Protein AF-A0A2V5VDU6-F1 (afdb_monomer_lite)

Foldseek 3Di:
DPPVLVVLCVQLACEAEDLPLELVSLVSCVSSNHVAYEYEPPHDPNSVVSHPYYFYDDPPDDSVVRVVSRVVVVVDDDDPDDDDDDDDDDDDPPDDCPVPADDDDQDDPDPPSGDDPVRVVVVVVVCPPDPD

Secondary structure (DSSP, 8-state):
--HHHHHHHHH--SEEEESS--HHHHHHHHHTT-SEEEEETTS-TTTGGG-SEEE---TTS-HHHHHHHHHHHTT----S----PPPPPPPPTT----SPPPP-----SSTT-SPPHHHHHHHHHHHTT---

Radius of gyration: 21.79 Å; chains: 1; bounding box: 44×43×57 Å

pLDDT: mean 89.77, std 7.49, range [48.38, 97.56]

Sequence (132 aa):
MLPWLKRIRETRPDLALDFEGLLRSALIAKISGAKEIYGMSDAQRGSRLFYARVAKINRHGHAVNRYLKLAECAGATVGELLRCPLPTGDPLPRFDEYPPFILLNPIARVEGESLSNAVIAEFCYALAPTRL

Structure (mmCIF, N/CA/C/O backbone):
data_AF-A0A2V5VDU6-F1
#
_entry.id   AF-A0A2V5VDU6-F1
#
loop_
_atom_site.group_PDB
_atom_site.id
_atom_site.type_symbol
_atom_site.label_atom_id
_atom_site.label_alt_id
_atom_site.label_comp_id
_atom_site.label_asym_id
_atom_site.label_entity_id
_atom_site.label_seq_id
_atom_site.pdbx_PDB_ins_code
_atom_site.Cartn_x
_atom_site.Cartn_y
_atom_site.Cartn_z
_atom_site.occupancy
_atom_site.B_iso_or_equiv
_atom_site.auth_seq_id
_atom_site.auth_comp_id
_atom_site.auth_asym_id
_atom_site.auth_atom_id
_atom_site.pdbx_PDB_model_num
ATOM 1 N N . MET A 1 1 ? -9.748 25.543 12.505 1.00 61.66 1 MET A N 1
ATOM 2 C CA . MET A 1 1 ? -9.601 24.072 12.370 1.00 61.66 1 MET A CA 1
ATOM 3 C C . MET A 1 1 ? -9.366 23.744 10.908 1.00 61.66 1 MET A C 1
ATOM 5 O O . MET A 1 1 ? -10.077 24.304 10.083 1.00 61.66 1 MET A O 1
ATOM 9 N N . LEU A 1 2 ? -8.405 22.876 10.577 1.00 84.38 2 LEU A N 1
ATOM 10 C CA . LEU A 1 2 ? -8.208 22.468 9.183 1.00 84.38 2 LEU A CA 1
ATOM 11 C C . LEU A 1 2 ? -9.466 21.732 8.670 1.00 84.38 2 LEU A C 1
ATOM 13 O O . LEU A 1 2 ? -9.931 20.820 9.358 1.00 84.38 2 LEU A O 1
ATOM 17 N N . PRO A 1 3 ? -10.021 22.081 7.493 1.00 86.88 3 PRO A N 1
ATOM 18 C CA . PRO A 1 3 ? -11.261 21.488 6.977 1.00 86.88 3 PRO A CA 1
ATOM 19 C C . PRO A 1 3 ? -11.252 19.954 6.893 1.00 86.88 3 PRO A C 1
ATOM 21 O O . PRO A 1 3 ? -12.285 19.316 7.097 1.00 86.88 3 PRO A O 1
ATOM 24 N N . TRP A 1 4 ? -10.084 19.349 6.657 1.00 89.88 4 TRP A N 1
ATOM 25 C CA . TRP A 1 4 ? -9.930 17.894 6.582 1.00 89.88 4 TRP A CA 1
ATOM 26 C C . TRP A 1 4 ? -10.164 17.192 7.930 1.00 89.88 4 TRP A C 1
ATOM 28 O O . TRP A 1 4 ? -10.762 16.121 7.959 1.00 89.88 4 TRP A O 1
ATOM 38 N N . LEU A 1 5 ? -9.775 17.813 9.053 1.00 90.19 5 LEU A N 1
ATOM 39 C CA . LEU A 1 5 ? -9.993 17.250 10.393 1.00 90.19 5 LEU A CA 1
ATOM 40 C C . LEU A 1 5 ? -11.483 17.149 10.713 1.00 90.19 5 LEU A C 1
ATOM 42 O O . LEU A 1 5 ? -11.916 16.175 11.323 1.00 90.19 5 LEU A O 1
ATOM 46 N N . LYS A 1 6 ? -12.268 18.152 10.299 1.00 89.94 6 LYS A N 1
ATOM 47 C CA . LYS A 1 6 ? -13.722 18.140 10.483 1.00 89.94 6 LYS A CA 1
ATOM 48 C C . LYS A 1 6 ? -14.349 16.980 9.706 1.00 89.94 6 LYS A C 1
ATOM 50 O O . LYS A 1 6 ? -15.068 16.192 10.307 1.00 89.94 6 LYS A O 1
ATOM 55 N N . ARG A 1 7 ? -13.985 16.822 8.427 1.00 92.38 7 ARG A N 1
ATOM 56 C CA . ARG A 1 7 ? -14.479 15.722 7.581 1.00 92.38 7 ARG A CA 1
ATOM 57 C C . ARG A 1 7 ? -14.143 14.346 8.151 1.00 92.38 7 ARG A C 1
ATOM 59 O O . ARG A 1 7 ? -15.019 13.500 8.229 1.00 92.38 7 ARG A O 1
ATOM 66 N N . ILE A 1 8 ? -12.904 14.132 8.597 1.00 93.38 8 ILE A N 1
ATOM 67 C CA . ILE A 1 8 ? -12.495 12.837 9.162 1.00 93.38 8 ILE A CA 1
ATOM 68 C C . ILE A 1 8 ? -13.267 12.516 10.448 1.00 93.38 8 ILE A C 1
ATOM 70 O O . ILE A 1 8 ? -13.713 11.387 10.622 1.00 93.38 8 ILE A O 1
ATOM 74 N N . ARG A 1 9 ? -13.480 13.502 11.330 1.00 92.94 9 ARG A N 1
ATOM 75 C CA . ARG A 1 9 ? -14.268 13.321 12.566 1.00 92.94 9 ARG A CA 1
ATOM 76 C C . ARG A 1 9 ? -15.739 12.983 12.316 1.00 92.94 9 ARG A C 1
ATOM 78 O O . ARG A 1 9 ? -16.393 12.436 13.204 1.00 92.94 9 ARG A O 1
ATOM 85 N N . GLU A 1 10 ? -16.269 13.367 11.160 1.00 93.69 10 GLU A N 1
ATOM 86 C CA . GLU A 1 10 ? -17.647 13.089 10.749 1.00 93.69 10 GLU A CA 1
ATOM 87 C C . GLU A 1 10 ? -17.805 11.671 10.179 1.00 93.69 10 GLU A C 1
ATOM 89 O O . GLU A 1 10 ? -18.910 11.141 10.232 1.00 93.69 10 GLU A O 1
ATOM 94 N N . THR A 1 11 ? -16.722 11.022 9.725 1.00 93.94 11 THR A N 1
ATOM 95 C CA . THR A 1 11 ? -16.763 9.666 9.152 1.00 93.94 11 THR A CA 1
ATOM 96 C C . THR A 1 11 ? -17.256 8.609 10.144 1.00 93.94 11 THR A C 1
ATOM 98 O O . THR A 1 11 ? -18.038 7.751 9.752 1.00 93.94 11 THR A O 1
ATOM 101 N N . ARG A 1 12 ? -16.802 8.654 11.410 1.00 94.62 12 ARG A N 1
ATOM 102 C CA . ARG A 1 12 ? -17.199 7.744 12.511 1.00 94.62 12 ARG A CA 1
ATOM 103 C C . ARG A 1 12 ? -17.352 6.266 12.097 1.00 94.62 12 ARG A C 1
ATOM 105 O O . ARG A 1 12 ? -18.422 5.689 12.302 1.00 94.62 12 ARG A O 1
ATOM 112 N N . PRO A 1 13 ? -16.315 5.644 11.510 1.00 96.00 13 PRO A N 1
ATOM 113 C CA . PRO A 1 13 ? -16.416 4.262 11.058 1.00 96.00 13 PRO A CA 1
ATOM 114 C C . PRO A 1 13 ? -16.564 3.299 12.246 1.00 96.00 13 PRO A C 1
ATOM 116 O O . PRO A 1 13 ? -16.096 3.566 13.353 1.00 96.00 13 PRO A O 1
ATOM 119 N N . ASP A 1 14 ? -17.165 2.134 12.026 1.00 96.44 14 ASP A N 1
ATOM 120 C CA . ASP A 1 14 ? -17.184 1.090 13.057 1.00 96.44 14 ASP A CA 1
ATOM 121 C C . ASP A 1 14 ? -15.778 0.525 13.310 1.00 96.44 14 ASP A C 1
ATOM 123 O O . ASP A 1 14 ? -15.407 0.245 14.449 1.00 96.44 14 ASP A O 1
ATOM 127 N N . LEU A 1 15 ? -14.965 0.435 12.257 1.00 96.44 15 LEU A N 1
ATOM 128 C CA . LEU A 1 15 ? -13.618 -0.116 12.301 1.00 96.44 15 LEU A CA 1
ATOM 129 C C . LEU A 1 15 ? -12.660 0.705 11.433 1.00 96.44 15 LEU A C 1
ATOM 131 O O . LEU A 1 15 ? -12.954 1.000 10.276 1.00 96.44 15 LEU A O 1
ATOM 135 N N . ALA A 1 16 ? -11.488 1.02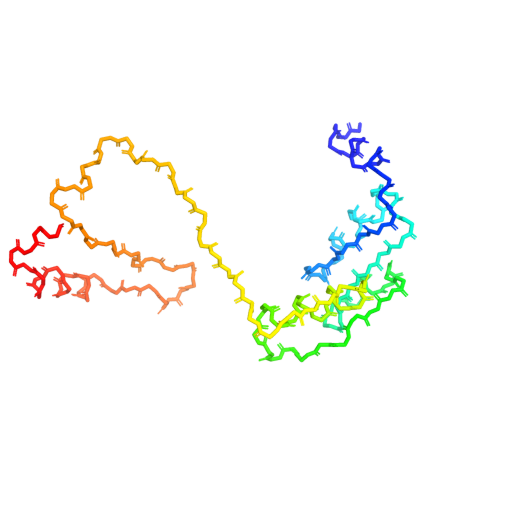4 11.978 1.00 96.56 16 ALA A N 1
ATOM 136 C CA . ALA A 1 16 ? -10.355 1.563 11.234 1.00 96.56 16 ALA A CA 1
ATOM 137 C C . ALA A 1 16 ? -9.211 0.540 11.182 1.00 96.56 16 ALA A C 1
ATOM 139 O O . ALA A 1 16 ? -8.830 -0.025 12.207 1.00 96.56 16 ALA A O 1
ATOM 140 N N . LEU A 1 17 ? -8.641 0.329 9.994 1.00 96.50 17 LEU A N 1
ATOM 141 C CA . LEU A 1 17 ? -7.492 -0.553 9.777 1.00 96.50 17 LEU A CA 1
ATOM 142 C C . LEU A 1 17 ? -6.234 0.285 9.531 1.00 96.50 17 LEU A C 1
ATOM 144 O O . LEU A 1 17 ? -6.153 1.018 8.546 1.00 96.50 17 LEU A O 1
ATOM 148 N N . ASP A 1 18 ? -5.251 0.173 10.420 1.00 96.00 18 ASP A N 1
ATOM 149 C CA . ASP A 1 18 ? -3.964 0.857 10.318 1.00 96.00 18 ASP A CA 1
ATOM 150 C C . ASP A 1 18 ? -2.883 -0.092 9.777 1.00 96.00 18 ASP A C 1
ATOM 152 O O . ASP A 1 18 ? -2.256 -0.858 10.514 1.00 96.00 18 ASP A O 1
ATOM 156 N N . PHE A 1 19 ? -2.674 -0.030 8.459 1.00 93.38 19 PHE A N 1
ATOM 157 C CA . PHE A 1 19 ? -1.647 -0.793 7.742 1.00 93.38 19 PHE A CA 1
ATOM 158 C C . PHE A 1 19 ? -0.256 -0.143 7.785 1.00 93.38 19 PHE A C 1
ATOM 160 O O . PHE A 1 19 ? 0.716 -0.756 7.342 1.00 93.38 19 PHE A O 1
ATOM 167 N N . GLU A 1 20 ? -0.142 1.095 8.272 1.00 92.88 20 GLU A N 1
ATOM 168 C CA . GLU A 1 20 ? 1.133 1.816 8.310 1.00 92.88 20 GLU A CA 1
ATOM 169 C C . GLU A 1 20 ? 1.871 1.559 9.627 1.00 92.88 20 GLU A C 1
ATOM 171 O O . GLU A 1 20 ? 3.088 1.384 9.644 1.00 92.88 20 GLU A O 1
ATOM 176 N N . GLY A 1 21 ? 1.133 1.517 10.741 1.00 91.38 21 GLY A N 1
ATOM 177 C CA . GLY A 1 21 ? 1.710 1.247 12.054 1.00 91.38 21 GLY A CA 1
ATOM 178 C C . GLY A 1 21 ? 2.464 2.432 12.669 1.00 91.38 21 GLY A C 1
ATOM 179 O O . GLY A 1 21 ? 3.194 2.243 13.648 1.00 91.38 21 GLY A O 1
ATOM 180 N N . LEU A 1 22 ? 2.309 3.649 12.138 1.00 94.25 22 LEU A N 1
ATOM 181 C CA . LEU A 1 22 ? 2.945 4.864 12.658 1.00 94.25 22 LEU A CA 1
ATOM 182 C C . LEU A 1 22 ? 2.047 5.594 13.665 1.00 94.25 22 LEU A C 1
ATOM 184 O O . LEU A 1 22 ? 0.824 5.496 13.642 1.00 94.25 22 LEU A O 1
ATOM 188 N N . LEU A 1 23 ? 2.644 6.408 14.542 1.00 94.00 23 LEU A N 1
ATOM 189 C CA . LEU A 1 23 ? 1.862 7.220 15.486 1.00 94.00 23 LEU A CA 1
ATOM 190 C C . LEU A 1 23 ? 0.891 8.172 14.763 1.00 94.00 23 LEU A C 1
ATOM 192 O O . LEU A 1 23 ? -0.232 8.374 15.216 1.00 94.00 23 LEU A O 1
ATOM 196 N N . ARG A 1 24 ? 1.306 8.731 13.617 1.00 93.56 24 ARG A N 1
ATOM 197 C CA . ARG A 1 24 ? 0.470 9.642 12.823 1.00 93.56 24 ARG A CA 1
ATOM 198 C C . ARG A 1 24 ? -0.799 8.966 12.295 1.00 93.56 24 ARG A C 1
ATOM 200 O O . ARG A 1 24 ? -1.870 9.560 12.387 1.00 93.56 24 ARG A O 1
ATOM 207 N N . SER A 1 25 ? -0.692 7.739 11.782 1.00 94.06 25 SER A N 1
ATOM 208 C CA . SER A 1 25 ? -1.822 7.002 11.209 1.00 94.06 25 SER A CA 1
ATOM 209 C C . SER A 1 25 ? -2.786 6.572 12.310 1.00 94.06 25 SER A C 1
ATOM 211 O O . SER A 1 25 ? -3.989 6.800 12.191 1.00 94.06 25 SER A O 1
ATOM 213 N N . ALA A 1 26 ? -2.258 6.096 13.440 1.00 94.38 26 ALA A N 1
ATOM 214 C CA . ALA A 1 26 ? -3.052 5.756 14.616 1.00 94.38 26 ALA A CA 1
ATOM 215 C C . ALA A 1 26 ? -3.812 6.969 15.191 1.00 94.38 26 ALA A C 1
ATOM 217 O O . ALA A 1 26 ? -4.981 6.851 15.565 1.00 94.38 26 ALA A O 1
ATOM 218 N N . LEU A 1 27 ? -3.194 8.158 15.211 1.00 94.69 27 LEU A N 1
ATOM 219 C CA . LEU A 1 27 ? -3.864 9.398 15.618 1.00 94.69 27 LEU A CA 1
ATOM 220 C C . LEU A 1 27 ? -4.977 9.799 14.647 1.00 94.69 27 LEU A C 1
ATOM 222 O O . LEU A 1 27 ? -6.056 10.180 15.096 1.00 94.69 27 LEU A O 1
ATOM 226 N N . ILE A 1 28 ? -4.756 9.690 13.334 1.00 95.06 28 ILE A N 1
ATOM 227 C CA . ILE A 1 28 ? -5.795 9.959 12.328 1.00 95.06 28 ILE A CA 1
ATOM 228 C C . ILE A 1 28 ? -6.970 8.988 12.506 1.00 95.06 28 ILE A C 1
ATOM 230 O O . ILE A 1 28 ? -8.122 9.426 12.532 1.00 95.06 28 ILE A O 1
ATOM 234 N N . ALA A 1 29 ? -6.694 7.697 12.715 1.00 95.50 29 ALA A N 1
ATOM 235 C CA . ALA A 1 29 ? -7.715 6.694 13.004 1.00 95.50 29 ALA A CA 1
ATOM 236 C C . ALA A 1 29 ? -8.500 7.040 14.280 1.00 95.50 29 ALA A C 1
ATOM 238 O O . ALA A 1 29 ? -9.729 6.998 14.280 1.00 95.50 29 ALA A O 1
ATOM 239 N N . LYS A 1 30 ? -7.824 7.490 15.344 1.00 95.06 30 LYS A N 1
ATOM 240 C CA . LYS A 1 30 ? -8.494 7.940 16.572 1.00 95.06 30 LYS A CA 1
ATOM 241 C C . LYS A 1 30 ? -9.350 9.188 16.355 1.00 95.06 30 LYS A C 1
ATOM 243 O O . LYS A 1 30 ? -10.474 9.250 16.849 1.00 95.06 30 LYS A O 1
ATOM 248 N N . ILE A 1 31 ? -8.841 10.167 15.606 1.00 95.38 31 ILE A N 1
ATOM 249 C CA . ILE A 1 31 ? -9.563 11.399 15.264 1.00 95.38 31 ILE A CA 1
ATOM 250 C C . ILE A 1 31 ? -10.794 11.089 14.407 1.00 95.38 31 ILE A C 1
ATOM 252 O O . ILE A 1 31 ? -11.798 11.779 14.549 1.00 95.38 31 ILE A O 1
ATOM 256 N N . SER A 1 32 ? -10.770 10.037 13.584 1.00 95.44 32 SER A N 1
ATOM 257 C CA . SER A 1 32 ? -11.927 9.647 12.764 1.00 95.44 32 SER A CA 1
ATOM 258 C C . SER A 1 32 ? -13.185 9.282 13.558 1.00 95.44 32 SER A C 1
ATOM 260 O O . SER A 1 32 ? -14.277 9.223 13.000 1.00 95.44 32 SER A O 1
ATOM 262 N N . GLY A 1 33 ? -13.049 9.064 14.871 1.00 94.62 33 GLY A N 1
ATOM 263 C CA . GLY A 1 33 ? -14.141 8.593 15.714 1.00 94.62 33 GLY A CA 1
ATOM 264 C C . GLY A 1 33 ? -14.434 7.108 15.520 1.00 94.62 33 GLY A C 1
ATOM 265 O O . GLY A 1 33 ? -15.549 6.685 15.813 1.00 94.62 33 GLY A O 1
ATOM 266 N N . ALA A 1 34 ? -13.458 6.339 15.022 1.00 97.00 34 ALA A N 1
ATOM 267 C CA . ALA A 1 34 ? -13.578 4.897 14.873 1.00 97.00 34 ALA A CA 1
ATOM 268 C C . ALA A 1 34 ? -13.911 4.225 16.213 1.00 97.00 34 ALA A C 1
ATOM 270 O O . ALA A 1 34 ? -13.267 4.535 17.224 1.00 97.00 34 ALA A O 1
ATOM 271 N N . LYS A 1 35 ? -14.887 3.306 16.230 1.00 96.12 35 LYS A N 1
ATOM 272 C CA . LYS A 1 35 ? -15.219 2.548 17.453 1.00 96.12 35 LYS A CA 1
ATOM 273 C C . LYS A 1 35 ? -14.071 1.621 17.836 1.00 96.12 35 LYS A C 1
ATOM 275 O O . LYS A 1 35 ? -13.655 1.599 18.993 1.00 96.12 35 LYS A O 1
ATOM 280 N N . GLU A 1 36 ? -13.526 0.919 16.848 1.00 96.94 36 GLU A N 1
ATOM 281 C CA . GLU A 1 36 ? -12.361 0.057 17.000 1.00 96.94 36 GLU A CA 1
ATOM 282 C C . GLU A 1 36 ? -11.269 0.421 15.990 1.00 96.94 36 GLU A C 1
ATOM 284 O O . GLU A 1 36 ? -11.539 0.843 14.865 1.00 96.94 36 GLU A O 1
ATOM 289 N N . ILE A 1 37 ? -10.010 0.260 16.397 1.00 97.56 37 ILE A N 1
ATOM 290 C CA . ILE A 1 37 ? -8.845 0.473 15.534 1.00 97.56 37 ILE A CA 1
ATOM 291 C C . ILE A 1 37 ? -8.001 -0.788 15.592 1.00 97.56 37 ILE A C 1
ATOM 293 O O . ILE A 1 37 ? -7.586 -1.190 16.681 1.00 97.56 37 ILE A O 1
ATOM 297 N N . TYR A 1 38 ? -7.757 -1.425 14.452 1.00 97.50 38 TYR A N 1
ATOM 298 C CA . TYR A 1 38 ? -6.894 -2.601 14.365 1.00 97.50 38 TYR A CA 1
ATOM 299 C C . TYR A 1 38 ? -5.595 -2.229 13.666 1.00 97.50 38 TYR A C 1
ATOM 301 O O . TYR A 1 38 ? -5.597 -1.478 12.693 1.00 97.50 38 TYR A O 1
ATOM 309 N N . GLY A 1 39 ? -4.487 -2.783 14.144 1.00 96.19 39 GLY A N 1
ATOM 310 C CA . GLY A 1 39 ? -3.176 -2.583 13.535 1.00 96.19 39 GLY A CA 1
ATOM 311 C C . GLY A 1 39 ? -2.320 -3.840 13.589 1.00 96.19 39 GLY A C 1
ATOM 312 O O . GLY A 1 39 ? -2.754 -4.895 14.052 1.00 96.19 39 GLY A O 1
ATOM 313 N N . MET A 1 40 ? -1.088 -3.743 13.103 1.00 95.81 40 MET A N 1
ATOM 314 C CA . MET A 1 40 ? -0.169 -4.881 13.013 1.00 95.81 40 MET A CA 1
ATOM 315 C C . MET A 1 40 ? 0.831 -4.924 14.176 1.00 95.81 40 MET A C 1
ATOM 317 O O . MET A 1 40 ? 1.104 -3.924 14.839 1.00 95.81 40 MET A O 1
ATOM 321 N N . SER A 1 41 ? 1.397 -6.103 14.449 1.00 93.38 41 SER A N 1
ATOM 322 C CA . SER A 1 41 ? 2.305 -6.316 15.585 1.00 93.38 41 SER A CA 1
ATOM 323 C C . SER A 1 41 ? 3.671 -5.631 15.470 1.00 93.38 41 SER A C 1
ATOM 325 O O . SER A 1 41 ? 4.347 -5.483 16.489 1.00 93.38 41 SER A O 1
ATOM 327 N N . ASP A 1 42 ? 4.084 -5.236 14.265 1.00 91.06 42 ASP A N 1
ATOM 328 C CA . ASP A 1 42 ? 5.322 -4.490 13.994 1.00 91.06 42 ASP A CA 1
ATOM 329 C C . ASP A 1 42 ? 5.156 -2.965 14.109 1.00 91.06 42 ASP A C 1
ATOM 331 O O . ASP A 1 42 ? 6.124 -2.227 13.924 1.00 91.06 42 ASP A O 1
ATOM 335 N N . ALA A 1 43 ? 3.953 -2.495 14.449 1.00 89.75 43 ALA A N 1
ATOM 336 C CA . ALA A 1 43 ? 3.666 -1.084 14.623 1.00 89.75 43 ALA A CA 1
ATOM 337 C C . ALA A 1 43 ? 4.550 -0.445 15.710 1.00 89.75 43 ALA A C 1
ATOM 339 O O . ALA A 1 43 ? 4.921 -1.074 16.712 1.00 89.75 43 ALA A O 1
ATOM 340 N N . GLN A 1 44 ? 4.867 0.837 15.519 1.00 88.19 44 GLN A N 1
ATOM 341 C CA . GLN A 1 44 ? 5.682 1.611 16.449 1.00 88.19 44 GLN A CA 1
ATOM 342 C C . GLN A 1 44 ? 5.073 1.615 17.858 1.00 88.19 44 GLN A C 1
ATOM 344 O O . GLN A 1 44 ? 3.861 1.555 18.052 1.00 88.19 44 GLN A O 1
ATOM 349 N N . ARG A 1 45 ? 5.916 1.726 18.891 1.00 80.25 45 ARG A N 1
ATOM 350 C CA . ARG A 1 45 ? 5.469 1.583 20.288 1.00 80.25 45 ARG A CA 1
ATOM 351 C C . ARG A 1 45 ? 4.296 2.514 20.651 1.00 80.25 45 ARG A C 1
ATOM 353 O O . ARG A 1 45 ? 3.423 2.103 21.406 1.00 80.25 45 ARG A O 1
ATOM 360 N N . GLY A 1 46 ? 4.252 3.727 20.095 1.00 84.75 46 GLY A N 1
ATOM 361 C CA . GLY A 1 46 ? 3.188 4.701 20.362 1.00 84.75 46 GLY A CA 1
ATOM 362 C C . GLY A 1 46 ? 1.855 4.426 19.655 1.00 84.75 46 GLY A C 1
ATOM 363 O O . GLY A 1 46 ? 0.813 4.790 20.188 1.00 84.75 46 GLY A O 1
ATOM 364 N N . SER A 1 47 ? 1.851 3.772 18.491 1.00 88.56 47 SER A N 1
ATOM 365 C CA . SER A 1 47 ? 0.614 3.502 17.742 1.00 88.56 47 SER A CA 1
ATOM 366 C C . SER A 1 47 ? -0.193 2.358 18.357 1.00 88.56 47 SER A C 1
ATOM 368 O O . SER A 1 47 ? -1.419 2.428 18.418 1.00 88.56 47 SER A O 1
ATOM 370 N N . ARG A 1 48 ? 0.490 1.361 18.934 1.00 89.56 48 ARG A N 1
ATOM 371 C CA . ARG A 1 48 ? -0.139 0.195 19.581 1.00 89.56 48 ARG A CA 1
ATOM 372 C C . ARG A 1 48 ? -1.076 0.548 20.739 1.00 89.56 48 ARG A C 1
ATOM 374 O O . ARG A 1 48 ? -1.978 -0.229 21.023 1.00 89.56 48 ARG A O 1
ATOM 381 N N . LEU A 1 49 ? -0.894 1.707 21.377 1.00 91.50 49 LEU A N 1
ATOM 382 C CA . LEU A 1 49 ? -1.756 2.182 22.470 1.00 91.50 49 LEU A CA 1
ATOM 383 C C . LEU A 1 49 ? -3.173 2.543 22.002 1.00 91.50 49 LEU A C 1
ATOM 385 O O . LEU A 1 49 ? -4.087 2.608 22.818 1.00 91.50 49 LEU A O 1
ATOM 389 N N . PHE A 1 50 ? -3.361 2.780 20.703 1.00 93.62 50 PHE A N 1
ATOM 390 C CA . PHE A 1 50 ? -4.660 3.116 20.124 1.00 93.62 50 PHE A CA 1
ATOM 391 C C . PHE A 1 50 ? -5.408 1.892 19.589 1.00 93.62 50 PHE A C 1
ATOM 393 O O . PHE A 1 50 ? -6.578 2.019 19.232 1.00 93.62 50 PHE A O 1
ATOM 400 N N . TYR A 1 51 ? -4.757 0.727 19.507 1.00 95.75 51 TYR A N 1
ATOM 401 C CA . TYR A 1 51 ? -5.330 -0.450 18.865 1.00 95.75 51 TYR A CA 1
ATOM 402 C C . TYR A 1 51 ? -6.157 -1.292 19.834 1.00 95.75 51 TYR A C 1
ATOM 404 O O . TYR A 1 51 ? -5.675 -1.713 20.882 1.00 95.75 51 TYR A O 1
ATOM 412 N N . ALA A 1 52 ? -7.385 -1.605 19.429 1.00 96.19 52 ALA A N 1
ATOM 413 C CA . ALA A 1 52 ? -8.249 -2.567 20.105 1.00 96.19 52 ALA A CA 1
ATOM 414 C C . ALA A 1 52 ? -7.800 -4.012 19.835 1.00 96.19 52 ALA A C 1
ATOM 416 O O . ALA A 1 52 ? -7.854 -4.862 20.722 1.00 96.19 52 ALA A O 1
ATOM 417 N N . ARG A 1 53 ? -7.322 -4.294 18.615 1.00 95.88 53 ARG A N 1
ATOM 418 C CA . ARG A 1 53 ? -6.747 -5.593 18.239 1.00 95.88 53 ARG A CA 1
ATOM 419 C C . ARG A 1 53 ? -5.469 -5.421 17.440 1.00 95.88 53 ARG A C 1
ATOM 421 O O . ARG A 1 53 ? -5.288 -4.446 16.712 1.00 95.88 53 ARG A O 1
ATOM 428 N N . VAL A 1 54 ? -4.586 -6.404 17.584 1.00 96.06 54 VAL A N 1
ATOM 429 C CA . VAL A 1 54 ? -3.284 -6.423 16.923 1.00 96.06 54 VAL A CA 1
ATOM 430 C C . VAL A 1 54 ? -3.125 -7.723 16.148 1.00 96.06 54 VAL A C 1
ATOM 432 O O . VAL A 1 54 ? -3.069 -8.802 16.741 1.00 96.06 54 VAL A O 1
ATOM 435 N N . ALA A 1 55 ? -3.009 -7.617 14.828 1.00 95.62 55 ALA A N 1
ATOM 436 C CA . ALA A 1 55 ? -2.713 -8.746 13.963 1.00 95.62 55 ALA A CA 1
ATOM 437 C C . ALA A 1 55 ? -1.252 -9.178 14.137 1.00 95.62 55 ALA A C 1
ATOM 439 O O . ALA A 1 55 ? -0.327 -8.372 14.000 1.00 95.62 55 ALA A O 1
ATOM 440 N N . LYS A 1 56 ? -1.035 -10.463 14.433 1.00 94.94 56 LYS A N 1
ATOM 441 C CA . LYS A 1 56 ? 0.309 -11.045 14.498 1.00 94.94 56 LYS A CA 1
ATOM 442 C C . LYS A 1 56 ? 0.829 -11.258 13.082 1.00 94.94 56 LYS A C 1
ATOM 444 O O . LYS A 1 56 ? 0.228 -12.000 12.310 1.00 94.94 56 LYS A O 1
ATOM 449 N N . ILE A 1 57 ? 1.959 -10.636 12.763 1.00 93.62 57 ILE A N 1
ATOM 450 C CA . ILE A 1 57 ? 2.566 -10.712 11.433 1.00 93.62 57 ILE A CA 1
ATOM 451 C C . ILE A 1 57 ? 4.035 -11.126 11.488 1.00 93.62 57 ILE A C 1
ATOM 453 O O . ILE A 1 57 ? 4.744 -10.860 12.459 1.00 93.62 57 ILE A O 1
ATOM 457 N N . ASN A 1 58 ? 4.510 -11.739 10.404 1.00 92.06 58 ASN A N 1
ATOM 458 C CA . ASN A 1 58 ? 5.937 -11.929 10.175 1.00 92.06 58 ASN A CA 1
ATOM 459 C C . ASN A 1 58 ? 6.523 -10.649 9.564 1.00 92.06 58 ASN A C 1
ATOM 461 O O . ASN A 1 58 ? 6.222 -10.329 8.415 1.00 92.06 58 ASN A O 1
ATOM 465 N N . ARG A 1 59 ? 7.382 -9.940 10.309 1.00 86.75 59 ARG A N 1
ATOM 466 C CA . ARG A 1 59 ? 8.007 -8.677 9.868 1.00 86.75 59 ARG A CA 1
ATOM 467 C C . ARG A 1 59 ? 8.863 -8.807 8.602 1.00 86.75 59 ARG A C 1
ATOM 469 O O . ARG A 1 59 ? 9.009 -7.833 7.879 1.00 86.75 59 ARG A O 1
ATOM 476 N N . HIS A 1 60 ? 9.409 -9.994 8.334 1.00 90.94 60 HIS A N 1
ATOM 477 C CA . HIS A 1 60 ? 10.202 -10.267 7.128 1.00 90.94 60 HIS A CA 1
ATOM 478 C C . HIS A 1 60 ? 9.353 -10.875 6.000 1.00 90.94 60 HIS A C 1
ATOM 480 O O . HIS A 1 60 ? 9.883 -11.286 4.974 1.00 90.94 60 HIS A O 1
ATOM 486 N N . GLY A 1 61 ? 8.038 -10.996 6.204 1.00 89.19 61 GLY A N 1
ATOM 487 C CA . GLY A 1 61 ? 7.115 -11.502 5.199 1.00 89.19 61 GLY A CA 1
ATOM 488 C C . GLY A 1 61 ? 6.763 -10.448 4.151 1.00 89.19 61 GLY A C 1
ATOM 489 O O . GLY A 1 61 ? 6.812 -9.242 4.408 1.00 89.19 61 GLY A O 1
ATOM 490 N N . HIS A 1 62 ? 6.334 -10.920 2.980 1.00 89.69 62 HIS A N 1
ATOM 491 C CA . HIS A 1 62 ? 5.833 -10.071 1.902 1.00 89.69 62 HIS A CA 1
ATOM 492 C C . HIS A 1 62 ? 4.740 -9.110 2.404 1.00 89.69 62 HIS A C 1
ATOM 494 O O . HIS A 1 62 ? 3.850 -9.519 3.155 1.00 89.69 62 HIS A O 1
ATOM 500 N N . ALA A 1 63 ? 4.785 -7.839 1.985 1.00 90.25 63 ALA A N 1
ATOM 501 C CA . ALA A 1 63 ? 3.890 -6.791 2.491 1.00 90.25 63 ALA A CA 1
ATOM 502 C C . ALA A 1 63 ? 2.404 -7.149 2.333 1.00 90.25 63 ALA A C 1
ATOM 504 O O . ALA A 1 63 ? 1.633 -7.002 3.277 1.00 90.25 63 ALA A O 1
ATOM 505 N N . VAL A 1 64 ? 2.034 -7.726 1.187 1.00 90.50 64 VAL A N 1
ATOM 506 C CA . VAL A 1 64 ? 0.666 -8.202 0.930 1.00 90.50 64 VAL A CA 1
ATOM 507 C C . VAL A 1 64 ? 0.224 -9.228 1.976 1.00 90.50 64 VAL A C 1
ATOM 509 O O . VAL A 1 64 ? -0.842 -9.080 2.562 1.00 90.50 64 VAL A O 1
ATOM 512 N N . ASN A 1 65 ? 1.067 -10.211 2.303 1.00 90.38 65 ASN A N 1
ATOM 513 C CA . ASN A 1 65 ? 0.728 -11.237 3.293 1.00 90.38 65 ASN A CA 1
ATOM 514 C C . ASN A 1 65 ? 0.552 -10.637 4.692 1.00 90.38 65 ASN A C 1
ATOM 516 O O . ASN A 1 65 ? -0.323 -11.067 5.441 1.00 90.38 65 ASN A O 1
ATOM 520 N N . ARG A 1 66 ? 1.345 -9.616 5.042 1.00 92.50 66 ARG A N 1
ATOM 521 C CA . ARG A 1 66 ? 1.180 -8.877 6.304 1.00 92.50 66 ARG A CA 1
ATOM 522 C C . ARG A 1 66 ? -0.170 -8.158 6.358 1.00 92.50 66 ARG A C 1
ATOM 524 O O . ARG A 1 66 ? -0.861 -8.245 7.369 1.00 92.50 66 ARG A O 1
ATOM 531 N N . TYR A 1 67 ? -0.576 -7.512 5.268 1.00 92.94 67 TYR A N 1
ATOM 532 C CA . TYR A 1 67 ? -1.866 -6.823 5.185 1.00 92.94 67 TYR A CA 1
ATOM 533 C C . TYR A 1 67 ? -3.047 -7.792 5.238 1.00 92.94 67 TYR A C 1
ATOM 535 O O . TYR A 1 67 ? -4.025 -7.530 5.937 1.00 92.94 67 TYR A O 1
ATOM 543 N N . LEU A 1 68 ? -2.926 -8.954 4.598 1.00 92.56 68 LEU A N 1
ATOM 544 C CA . LEU A 1 68 ? -3.939 -10.004 4.676 1.00 92.56 68 LEU A CA 1
ATOM 545 C C . LEU A 1 68 ? -4.1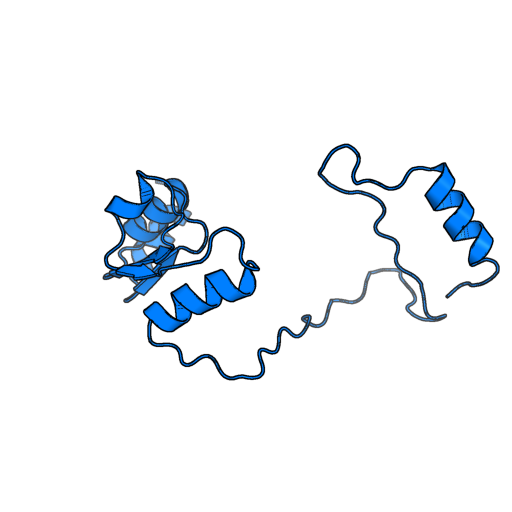55 -10.485 6.111 1.00 92.56 68 LEU A C 1
ATOM 547 O O . LEU A 1 68 ? -5.296 -10.670 6.509 1.00 92.56 68 LEU A O 1
ATOM 551 N N . LY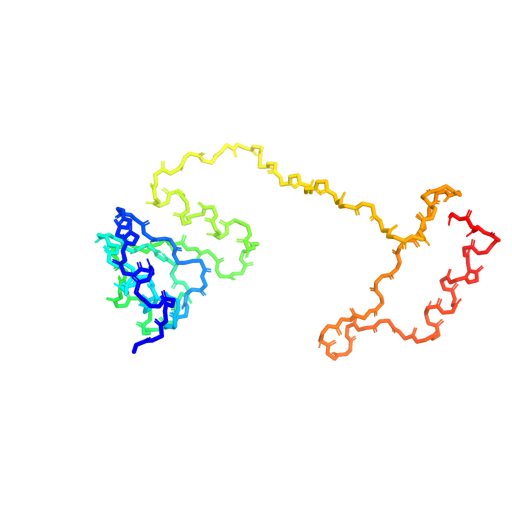S A 1 69 ? -3.106 -10.577 6.938 1.00 93.81 69 LYS A N 1
ATOM 552 C CA . LYS A 1 69 ? -3.267 -10.900 8.367 1.00 93.81 69 LYS A CA 1
ATOM 553 C C . LYS A 1 69 ? -4.056 -9.855 9.148 1.00 93.81 69 LYS A C 1
ATOM 555 O O . LYS A 1 69 ? -4.783 -10.218 10.071 1.00 93.81 69 LYS A O 1
ATOM 560 N N . LEU A 1 70 ? -3.942 -8.575 8.797 1.00 95.00 70 LEU A N 1
ATOM 561 C CA . LEU A 1 70 ? -4.778 -7.543 9.409 1.00 95.00 70 LEU A CA 1
ATOM 562 C C . LEU A 1 70 ? -6.238 -7.662 8.958 1.00 95.00 70 LEU A C 1
ATOM 564 O O . LEU A 1 70 ? -7.137 -7.549 9.788 1.00 95.00 70 LEU A O 1
ATOM 568 N N . ALA A 1 71 ? -6.472 -7.960 7.679 1.00 93.69 71 ALA A N 1
ATOM 569 C CA . ALA A 1 71 ? -7.812 -8.219 7.158 1.00 93.69 71 ALA A CA 1
ATOM 570 C C . ALA A 1 71 ? -8.451 -9.471 7.796 1.00 93.69 71 ALA A C 1
ATOM 572 O O . ALA A 1 71 ? -9.596 -9.413 8.235 1.00 93.69 71 ALA A O 1
ATOM 573 N N . GLU A 1 72 ? -7.707 -10.572 7.936 1.00 93.88 72 GLU A N 1
ATOM 574 C CA . GLU A 1 72 ? -8.140 -11.778 8.664 1.00 93.88 72 GLU A CA 1
ATOM 575 C C . GLU A 1 72 ? -8.486 -11.453 10.125 1.00 93.88 72 GLU A C 1
ATOM 577 O O . GLU A 1 72 ? -9.503 -11.905 10.645 1.00 93.88 72 GLU A O 1
ATOM 582 N N . CYS A 1 73 ? -7.679 -10.618 10.790 1.00 94.38 73 CYS A N 1
ATOM 583 C CA . CYS A 1 73 ? -7.950 -10.161 12.157 1.00 94.38 73 CYS A CA 1
ATOM 584 C C . CYS A 1 73 ? -9.255 -9.349 12.260 1.00 94.38 73 CYS A C 1
ATOM 586 O O . CYS A 1 73 ? -9.930 -9.393 13.292 1.00 94.38 73 CYS A O 1
ATOM 588 N N . ALA A 1 74 ? -9.628 -8.660 11.178 1.00 94.31 74 ALA A N 1
ATOM 589 C CA . ALA A 1 74 ? -10.905 -7.972 11.014 1.00 94.31 74 ALA A CA 1
ATOM 590 C C . ALA A 1 74 ? -12.078 -8.895 10.633 1.00 94.31 74 ALA A C 1
ATOM 592 O O . ALA A 1 74 ? -13.205 -8.422 10.519 1.00 94.31 74 ALA A O 1
ATOM 593 N N . GLY A 1 75 ? -11.837 -10.199 10.468 1.00 94.00 75 GLY A N 1
ATOM 594 C CA . GLY A 1 75 ? -12.852 -11.193 10.116 1.00 94.00 75 GLY A CA 1
ATOM 595 C C . GLY A 1 75 ? -12.991 -11.459 8.616 1.00 94.00 75 GLY A C 1
ATOM 596 O O . GLY A 1 75 ? -13.903 -12.179 8.213 1.00 94.00 75 GLY A O 1
ATOM 597 N N . ALA A 1 76 ? -12.112 -10.908 7.773 1.00 91.94 76 ALA A N 1
ATOM 598 C CA . ALA A 1 76 ? -12.124 -11.213 6.346 1.00 91.94 76 ALA A CA 1
ATOM 599 C C . ALA A 1 76 ? -11.661 -12.656 6.087 1.00 91.94 76 ALA A C 1
ATOM 601 O O . ALA A 1 7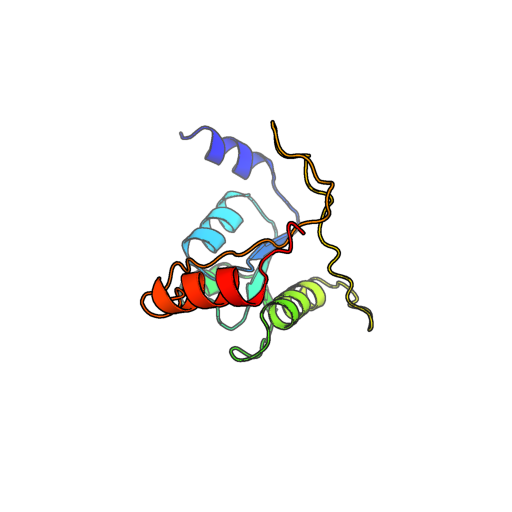6 ? -10.693 -13.131 6.679 1.00 91.94 76 ALA A O 1
ATOM 602 N N . THR A 1 77 ? -12.322 -13.339 5.151 1.00 89.56 77 THR A N 1
ATOM 603 C CA . THR A 1 77 ? -11.864 -14.642 4.651 1.00 89.56 77 THR A CA 1
ATOM 604 C C . THR A 1 77 ? -10.955 -14.417 3.450 1.00 89.56 77 THR A C 1
ATOM 606 O O . THR A 1 77 ? -11.390 -13.890 2.427 1.00 89.56 77 THR A O 1
ATOM 609 N N . VAL A 1 78 ? -9.686 -14.797 3.575 1.00 83.06 78 VAL A N 1
ATOM 610 C CA . VAL A 1 78 ? -8.708 -14.701 2.488 1.00 83.06 78 VAL A CA 1
ATOM 611 C C . VAL A 1 78 ? -8.708 -16.023 1.728 1.00 83.06 78 VAL A C 1
ATOM 613 O O . VAL A 1 78 ? -8.356 -17.059 2.283 1.00 83.06 78 VAL A O 1
ATOM 616 N N . GLY A 1 79 ? -9.151 -15.993 0.470 1.00 78.62 79 GLY A N 1
ATOM 617 C CA . GLY A 1 79 ? -9.125 -17.165 -0.407 1.00 78.62 79 GLY A CA 1
ATOM 618 C C . GLY A 1 79 ? -7.708 -17.530 -0.863 1.00 78.62 79 GLY A C 1
ATOM 619 O O . GLY A 1 79 ? -6.788 -16.717 -0.784 1.00 78.62 79 GLY A O 1
ATOM 620 N N . GLU A 1 80 ? -7.544 -18.743 -1.392 1.00 73.38 80 GLU A N 1
ATOM 621 C CA . GLU A 1 80 ? -6.243 -19.261 -1.848 1.00 73.38 80 GLU A CA 1
ATOM 622 C C . GLU A 1 80 ? -5.663 -18.491 -3.046 1.00 73.38 80 GLU A C 1
ATOM 624 O O . GLU A 1 80 ? -4.449 -18.457 -3.239 1.00 73.38 80 GLU A O 1
ATOM 629 N N . LEU A 1 81 ? -6.519 -17.841 -3.843 1.00 73.81 81 LEU A N 1
ATOM 630 C CA . LEU A 1 81 ? -6.128 -17.156 -5.072 1.00 73.81 81 LEU A CA 1
ATOM 631 C C . LEU A 1 81 ? -6.291 -15.642 -4.923 1.00 73.81 81 LEU A C 1
ATOM 633 O O . LEU A 1 81 ? -7.295 -15.051 -5.328 1.00 73.81 81 LEU A O 1
ATOM 637 N N . LEU A 1 82 ? -5.286 -15.003 -4.324 1.00 76.12 82 LEU A N 1
ATOM 638 C CA . LEU A 1 82 ? -5.231 -13.550 -4.252 1.00 76.12 82 LEU A CA 1
ATOM 639 C C . LEU A 1 82 ? -5.008 -12.976 -5.657 1.00 76.12 82 LEU A C 1
ATOM 641 O O . LEU A 1 82 ? -3.953 -13.169 -6.260 1.00 76.12 82 LEU A O 1
ATOM 645 N N . ARG A 1 83 ? -5.993 -12.242 -6.174 1.00 79.50 83 ARG A N 1
ATOM 646 C CA . ARG A 1 83 ? -5.835 -11.467 -7.408 1.00 79.50 83 ARG A CA 1
ATOM 647 C C . ARG A 1 83 ? -5.547 -10.014 -7.059 1.00 79.50 83 ARG A C 1
ATOM 649 O O . ARG A 1 83 ? -6.347 -9.366 -6.392 1.00 79.50 83 ARG A O 1
ATOM 656 N N . CYS A 1 84 ? -4.431 -9.500 -7.562 1.00 79.81 84 CYS A N 1
ATOM 657 C CA . CYS A 1 84 ? -4.090 -8.079 -7.526 1.00 79.81 84 CYS A CA 1
ATOM 658 C C . CYS A 1 84 ? -4.059 -7.546 -8.965 1.00 79.81 84 CYS A C 1
ATOM 660 O O . CYS A 1 84 ? -2.971 -7.359 -9.509 1.00 79.81 84 CYS A O 1
ATOM 662 N N . PRO A 1 85 ? -5.223 -7.392 -9.629 1.00 83.69 85 PRO A N 1
ATOM 663 C CA . PRO A 1 85 ? -5.248 -6.854 -10.980 1.00 83.69 85 PRO A CA 1
ATOM 664 C C . PRO A 1 85 ? -4.706 -5.424 -10.968 1.00 83.69 85 PRO A C 1
ATOM 666 O O . PRO A 1 85 ? -5.006 -4.644 -10.061 1.00 83.69 85 PRO A O 1
ATOM 669 N N . LEU A 1 86 ? -3.916 -5.081 -11.981 1.00 83.62 86 LEU A N 1
ATOM 670 C CA . LEU A 1 86 ? -3.571 -3.688 -12.227 1.00 83.62 86 LEU A CA 1
ATOM 671 C C . LEU A 1 86 ? -4.835 -2.966 -12.719 1.00 83.62 86 LEU A C 1
ATOM 673 O O . LEU A 1 86 ? -5.539 -3.516 -13.572 1.00 83.62 86 LEU A O 1
ATOM 677 N N . PRO A 1 87 ? -5.164 -1.780 -12.179 1.00 84.19 87 PRO A N 1
ATOM 678 C CA . PRO A 1 87 ? -6.264 -0.991 -12.710 1.00 84.19 87 PRO A CA 1
ATOM 679 C C . PRO A 1 87 ? -5.950 -0.576 -14.151 1.00 84.19 87 PRO A C 1
ATOM 681 O O . PRO A 1 87 ? -4.787 -0.366 -14.501 1.00 84.19 87 PRO A O 1
ATOM 684 N N . THR A 1 88 ? -6.985 -0.432 -14.977 1.00 85.69 88 THR A N 1
ATOM 685 C CA . THR A 1 88 ? -6.831 0.176 -16.301 1.00 85.69 88 THR A CA 1
ATOM 686 C C . THR A 1 88 ? -6.321 1.606 -16.131 1.00 85.69 88 THR A C 1
ATOM 688 O O . THR A 1 88 ? -6.837 2.349 -15.295 1.00 85.69 88 THR A O 1
ATOM 691 N N . GLY A 1 89 ? -5.282 1.968 -16.883 1.00 83.56 89 GLY A N 1
ATOM 692 C CA . GLY A 1 89 ? -4.755 3.330 -16.916 1.00 83.56 89 GLY A CA 1
ATOM 693 C C . GLY A 1 89 ? -5.510 4.211 -17.908 1.00 83.56 89 GLY A C 1
ATOM 694 O O . GLY A 1 89 ? -6.143 3.708 -18.836 1.00 83.56 89 GLY A O 1
ATOM 695 N N . ASP A 1 90 ? -5.412 5.524 -17.719 1.00 87.44 90 ASP A N 1
ATOM 696 C CA . ASP A 1 90 ? -5.842 6.493 -18.725 1.00 87.44 90 ASP A CA 1
ATOM 697 C C . ASP A 1 90 ? -4.818 6.550 -19.875 1.00 87.44 90 ASP A C 1
ATOM 699 O O . ASP A 1 90 ? -3.611 6.443 -19.619 1.00 87.44 90 ASP A O 1
ATOM 703 N N . PRO A 1 91 ? -5.258 6.748 -21.131 1.00 83.50 91 PRO A N 1
ATOM 704 C CA . PRO A 1 91 ? -4.343 6.900 -22.254 1.00 83.50 91 PRO A CA 1
ATOM 705 C C . PRO A 1 91 ? -3.475 8.149 -22.071 1.00 83.50 91 PRO A C 1
ATOM 707 O O . PRO A 1 91 ? -3.953 9.221 -21.683 1.00 83.50 91 PRO A O 1
ATOM 710 N N . LEU A 1 92 ? -2.184 8.024 -22.374 1.00 84.44 92 LEU A N 1
ATOM 711 C CA . LEU A 1 92 ? -1.254 9.145 -22.287 1.00 84.44 92 LEU A CA 1
ATOM 712 C C . LEU A 1 92 ? -1.525 10.144 -23.427 1.00 84.44 92 LEU A C 1
ATOM 714 O O . LEU A 1 92 ? -1.596 9.750 -24.594 1.00 84.44 92 LEU A O 1
ATOM 718 N N . PRO A 1 93 ? -1.650 11.454 -23.140 1.00 86.88 93 PRO A N 1
ATOM 719 C CA . PRO A 1 93 ? -1.836 12.439 -24.193 1.00 86.88 93 PRO A CA 1
ATOM 720 C C . PRO A 1 93 ? -0.591 12.483 -25.088 1.00 86.88 93 PRO A C 1
ATOM 722 O O . PRO A 1 93 ? 0.523 12.631 -24.591 1.00 86.88 93 PRO A O 1
ATOM 725 N N . ARG A 1 94 ? -0.795 12.439 -26.413 1.00 87.00 94 ARG A N 1
ATOM 726 C CA . ARG A 1 94 ? 0.274 12.472 -27.439 1.00 87.00 94 ARG A CA 1
ATOM 727 C C . ARG A 1 94 ? 1.201 11.254 -27.411 1.00 87.00 94 ARG A C 1
ATOM 729 O O . ARG A 1 94 ? 2.398 11.382 -27.666 1.00 87.00 94 ARG A O 1
ATOM 736 N N . PHE A 1 95 ? 0.647 10.094 -27.096 1.00 86.31 95 PHE A N 1
ATOM 737 C CA . PHE A 1 95 ? 1.363 8.836 -27.119 1.00 86.31 95 PHE A CA 1
ATOM 738 C C . PHE A 1 95 ? 0.598 7.828 -27.973 1.00 86.31 95 PHE A C 1
ATOM 740 O O . PHE A 1 95 ? -0.572 7.558 -27.708 1.00 86.31 95 PHE A O 1
ATOM 747 N N . ASP A 1 96 ? 1.261 7.294 -28.994 1.00 84.00 96 ASP A N 1
ATOM 748 C CA . ASP A 1 96 ? 0.706 6.241 -29.834 1.00 84.00 96 ASP A CA 1
ATOM 749 C C . ASP A 1 96 ? 1.128 4.889 -29.251 1.00 84.00 96 ASP A C 1
ATOM 751 O O . ASP A 1 96 ? 2.313 4.569 -29.204 1.00 84.00 96 ASP A O 1
ATOM 755 N N . GLU A 1 97 ? 0.159 4.088 -28.808 1.00 81.06 97 GLU A N 1
ATOM 756 C CA . GLU A 1 97 ? 0.400 2.734 -28.277 1.00 81.06 97 GLU A CA 1
ATOM 757 C C . GLU A 1 97 ? 0.829 1.732 -29.363 1.00 81.06 97 GLU A C 1
ATOM 759 O O . GLU A 1 97 ? 1.205 0.601 -29.049 1.00 81.06 97 GLU A O 1
ATOM 764 N N . TYR A 1 98 ? 0.737 2.138 -30.635 1.00 83.12 98 TYR A N 1
ATOM 765 C CA . TYR A 1 98 ? 1.186 1.375 -31.788 1.00 83.12 98 TYR A CA 1
ATOM 766 C C . TYR A 1 98 ? 2.188 2.191 -32.632 1.00 83.12 98 TYR A C 1
ATOM 768 O O . TYR A 1 98 ? 1.874 3.332 -32.988 1.00 83.12 98 TYR A O 1
ATOM 776 N N . PRO A 1 99 ? 3.345 1.624 -33.038 1.00 82.88 99 PRO A N 1
ATOM 777 C CA . PRO A 1 99 ? 3.817 0.261 -32.758 1.00 82.88 99 PRO A CA 1
ATOM 778 C C . PRO A 1 99 ? 3.978 -0.033 -31.245 1.00 82.88 99 PRO A C 1
ATOM 780 O O . PRO A 1 99 ? 3.942 0.898 -30.440 1.00 82.88 99 PRO A O 1
ATOM 783 N N . PRO A 1 100 ? 3.979 -1.323 -30.848 1.00 82.88 100 PRO A N 1
ATOM 784 C CA . PRO A 1 100 ? 3.842 -1.739 -29.447 1.00 82.88 100 PRO A CA 1
ATOM 785 C C . PRO A 1 100 ? 5.122 -1.545 -28.644 1.00 82.88 100 PRO A C 1
ATOM 787 O O . PRO A 1 100 ? 6.031 -2.276 -28.925 1.00 82.88 100 PRO A O 1
ATOM 790 N N . PHE A 1 101 ? 5.188 -0.745 -27.581 1.00 85.69 101 PHE A N 1
ATOM 791 C CA . PHE A 1 101 ? 6.437 -0.235 -26.969 1.00 85.69 101 PHE A CA 1
ATOM 792 C C . PHE A 1 101 ? 7.023 -0.930 -25.733 1.00 85.69 101 PHE A C 1
ATOM 794 O O . PHE A 1 101 ? 6.364 -1.693 -25.031 1.00 85.69 101 PHE A O 1
ATOM 801 N N . ILE A 1 102 ? 8.302 -0.629 -25.451 1.00 88.12 102 ILE A N 1
ATOM 802 C CA . ILE A 1 102 ? 8.980 -0.971 -24.191 1.00 88.12 102 ILE A CA 1
ATOM 803 C C . ILE A 1 102 ? 9.030 0.256 -23.286 1.00 88.12 102 ILE A C 1
ATOM 805 O O . ILE A 1 102 ? 9.581 1.294 -23.648 1.00 88.12 102 ILE A O 1
ATOM 809 N N . LEU A 1 103 ? 8.526 0.102 -22.062 1.00 87.94 103 LEU A N 1
ATOM 810 C CA . LEU A 1 103 ? 8.677 1.090 -21.001 1.00 87.94 103 LEU A CA 1
ATOM 811 C C . LEU A 1 103 ? 9.863 0.731 -20.100 1.00 87.94 103 LEU A C 1
ATOM 813 O O . LEU A 1 103 ? 9.859 -0.305 -19.437 1.00 87.94 103 LEU A O 1
ATOM 817 N N . LEU A 1 104 ? 10.843 1.630 -20.021 1.00 91.00 104 LEU A N 1
ATOM 818 C CA . LEU A 1 104 ? 11.920 1.570 -19.039 1.00 91.00 104 LEU A CA 1
ATOM 819 C C . LEU A 1 104 ? 11.675 2.625 -17.955 1.00 91.00 104 LEU A C 1
ATOM 821 O O . LEU A 1 104 ? 11.549 3.808 -18.262 1.00 91.00 104 LEU A O 1
ATOM 825 N N . ASN A 1 105 ? 11.658 2.209 -16.688 1.00 92.88 105 ASN A N 1
ATOM 826 C CA . ASN A 1 105 ? 11.709 3.116 -15.541 1.00 92.88 105 ASN A CA 1
ATOM 827 C C . ASN A 1 105 ? 13.082 2.984 -14.855 1.00 92.88 105 ASN A C 1
ATOM 829 O O . ASN A 1 105 ? 13.233 2.139 -13.972 1.00 92.88 105 ASN A O 1
ATOM 833 N N . PRO A 1 106 ? 14.102 3.754 -15.278 1.00 93.12 106 PRO A N 1
ATOM 834 C CA . PRO A 1 106 ? 15.481 3.533 -14.846 1.00 93.12 106 PRO A CA 1
ATOM 835 C C . PRO A 1 106 ? 15.818 4.198 -13.507 1.00 93.12 106 PRO A C 1
ATOM 837 O O . PRO A 1 106 ? 16.920 4.007 -12.995 1.00 93.12 106 PRO A O 1
ATOM 840 N N . ILE A 1 107 ? 14.905 5.004 -12.963 1.00 92.75 107 ILE A N 1
ATOM 841 C CA . ILE A 1 107 ? 15.148 5.828 -11.783 1.00 92.75 107 ILE A CA 1
ATOM 842 C C . ILE A 1 107 ? 14.458 5.191 -10.581 1.00 92.75 107 ILE A C 1
ATOM 844 O O . ILE A 1 107 ? 13.249 4.956 -10.578 1.00 92.75 107 ILE A O 1
ATOM 848 N N . ALA A 1 108 ? 15.236 4.982 -9.527 1.00 92.31 108 ALA A N 1
ATOM 849 C CA . ALA A 1 108 ? 14.753 4.594 -8.216 1.00 92.31 108 ALA A CA 1
ATOM 850 C C . ALA A 1 108 ? 14.941 5.749 -7.230 1.00 92.31 108 ALA A C 1
ATOM 852 O O . ALA A 1 108 ? 15.840 6.578 -7.360 1.00 92.31 10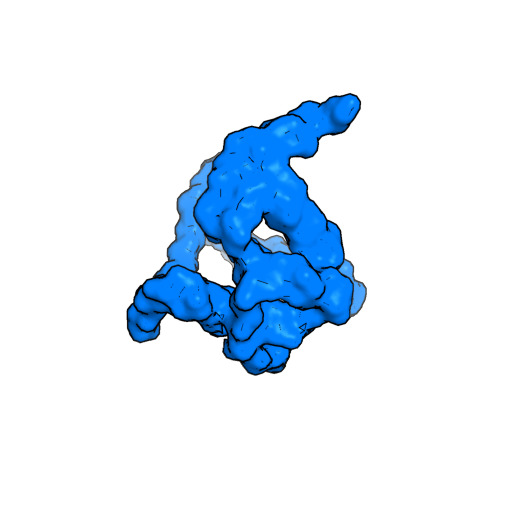8 ALA A O 1
ATOM 853 N N . ARG A 1 109 ? 14.099 5.790 -6.194 1.00 92.44 109 ARG A N 1
ATOM 854 C CA . ARG A 1 109 ? 14.258 6.756 -5.097 1.00 92.44 109 ARG A CA 1
ATOM 855 C C . ARG A 1 109 ? 15.518 6.478 -4.269 1.00 92.44 109 ARG A C 1
ATOM 857 O O . ARG A 1 109 ? 16.053 7.390 -3.649 1.00 92.44 109 ARG A O 1
ATOM 864 N N . VAL A 1 110 ? 15.915 5.212 -4.178 1.00 91.00 110 VAL A N 1
ATOM 865 C CA . VAL A 1 110 ? 17.048 4.770 -3.366 1.00 91.00 110 VAL A CA 1
ATOM 866 C C . VAL A 1 110 ? 18.332 4.976 -4.160 1.00 91.00 110 VAL A C 1
ATOM 868 O O . VAL A 1 110 ? 18.440 4.566 -5.317 1.00 91.00 110 VAL A O 1
ATOM 871 N N . GLU A 1 111 ? 19.302 5.635 -3.532 1.00 88.12 111 GLU A N 1
ATOM 872 C CA . GLU A 1 111 ? 20.623 5.837 -4.117 1.00 88.12 111 GLU A CA 1
ATOM 873 C C . GLU A 1 111 ? 21.284 4.482 -4.408 1.00 88.12 111 GLU A C 1
ATOM 875 O O . GLU A 1 111 ? 21.263 3.577 -3.577 1.00 88.12 111 GLU A O 1
ATOM 880 N N . GLY A 1 112 ? 21.839 4.333 -5.611 1.00 89.56 112 GLY A N 1
ATOM 881 C CA . GLY A 1 112 ? 22.458 3.084 -6.061 1.00 89.56 112 GLY A CA 1
ATOM 882 C C . GLY A 1 112 ? 21.497 2.040 -6.646 1.00 89.56 112 GLY A C 1
ATOM 883 O O . GLY A 1 112 ? 21.973 1.071 -7.226 1.00 89.56 112 GLY A O 1
ATOM 884 N N . GLU A 1 113 ? 20.175 2.238 -6.573 1.00 91.69 113 GLU A N 1
ATOM 885 C CA . GLU A 1 113 ? 19.187 1.345 -7.217 1.00 91.69 113 GLU A CA 1
ATOM 886 C C . GLU A 1 113 ? 18.730 1.839 -8.603 1.00 91.69 113 GLU A C 1
ATOM 888 O O . GLU A 1 113 ? 17.922 1.188 -9.264 1.00 91.69 113 GLU A O 1
ATOM 893 N N . SER A 1 114 ? 19.234 2.992 -9.057 1.00 94.38 114 SER A N 1
ATOM 894 C CA . SER A 1 114 ? 18.977 3.497 -10.413 1.00 94.38 114 SER A CA 1
ATOM 895 C C . SER A 1 114 ? 19.929 2.862 -11.428 1.00 94.38 114 SER A C 1
ATOM 897 O O . SER A 1 114 ? 21.102 2.628 -11.132 1.00 94.38 114 SER A O 1
ATOM 899 N N . LEU A 1 115 ? 19.447 2.632 -12.650 1.00 94.25 115 LEU A N 1
ATOM 900 C CA . LEU A 1 115 ? 20.290 2.168 -13.751 1.00 94.25 115 LEU A CA 1
ATOM 901 C C . LEU A 1 115 ? 21.276 3.267 -14.166 1.00 94.25 115 LEU A C 1
ATOM 903 O O . LEU A 1 115 ? 20.926 4.446 -14.223 1.00 94.25 115 LEU A O 1
ATOM 907 N N . SER A 1 116 ? 22.512 2.882 -14.486 1.00 93.94 116 SER A N 1
ATOM 908 C CA . SER A 1 116 ? 23.506 3.827 -14.997 1.00 93.94 116 SER A CA 1
ATOM 909 C C . SER A 1 116 ? 23.203 4.214 -16.446 1.00 93.94 116 SER A C 1
ATOM 911 O O . SER A 1 116 ? 22.647 3.424 -17.211 1.00 93.94 116 SER A O 1
ATOM 913 N N . ASN A 1 117 ? 23.649 5.402 -16.864 1.00 94.31 117 ASN A N 1
ATOM 914 C CA . ASN A 1 117 ? 23.498 5.858 -18.251 1.00 94.31 117 ASN A CA 1
ATOM 915 C C . ASN A 1 117 ? 24.106 4.879 -19.267 1.00 94.31 117 ASN A C 1
ATOM 917 O O . ASN A 1 117 ? 23.568 4.725 -20.358 1.00 94.31 117 ASN A O 1
ATOM 921 N N . ALA A 1 118 ? 25.195 4.196 -18.901 1.00 95.25 118 ALA A N 1
ATOM 922 C CA . ALA A 1 118 ? 25.812 3.180 -19.748 1.00 95.25 118 ALA A CA 1
ATOM 923 C C . ALA A 1 118 ? 24.883 1.972 -19.947 1.00 95.25 118 ALA A C 1
ATOM 925 O O . ALA A 1 118 ? 24.664 1.554 -21.076 1.00 95.25 118 ALA A O 1
ATOM 926 N N . VAL A 1 119 ? 24.272 1.461 -18.872 1.00 94.69 119 VAL A N 1
ATOM 927 C CA . VAL A 1 119 ? 23.318 0.339 -18.956 1.00 94.69 119 VAL A CA 1
ATOM 928 C C . VAL A 1 119 ? 22.075 0.730 -19.752 1.00 94.69 119 VAL A C 1
ATOM 930 O O . VAL A 1 119 ? 21.589 -0.061 -20.553 1.00 94.69 119 VAL A O 1
ATOM 933 N N . ILE A 1 120 ? 21.579 1.957 -19.570 1.00 94.12 120 ILE A N 1
ATOM 934 C CA . ILE A 1 120 ? 20.442 2.478 -20.339 1.00 94.12 120 ILE A CA 1
ATOM 935 C C . ILE A 1 120 ? 20.793 2.551 -21.833 1.00 94.12 120 ILE A C 1
ATOM 937 O O . ILE A 1 120 ? 19.990 2.138 -22.665 1.00 94.12 120 ILE A O 1
ATOM 941 N N . ALA A 1 121 ? 21.987 3.038 -22.183 1.00 93.88 121 ALA A N 1
ATOM 942 C CA . ALA A 1 121 ? 22.432 3.109 -23.572 1.00 93.88 121 ALA A CA 1
ATOM 943 C C . ALA A 1 121 ? 22.553 1.715 -24.207 1.00 93.88 121 ALA A C 1
ATOM 945 O O . ALA A 1 121 ? 22.012 1.495 -25.288 1.00 93.88 121 ALA A O 1
ATOM 946 N N . GLU A 1 122 ? 23.187 0.763 -23.517 1.00 95.00 122 GLU A N 1
ATOM 947 C CA . GLU A 1 122 ? 23.299 -0.627 -23.980 1.00 95.00 122 GLU A CA 1
ATOM 948 C C . GLU A 1 122 ? 21.930 -1.291 -24.151 1.00 95.00 122 GLU A C 1
ATOM 950 O O . GLU A 1 122 ? 21.694 -1.971 -25.146 1.00 95.00 122 GLU A O 1
ATOM 955 N N . PHE A 1 123 ? 20.990 -1.044 -23.233 1.00 92.81 123 PHE A N 1
ATOM 956 C CA . PHE A 1 123 ? 19.610 -1.510 -23.364 1.00 92.81 123 PHE A CA 1
ATOM 957 C C . PHE A 1 123 ? 18.947 -0.970 -24.639 1.00 92.81 123 PHE A C 1
ATOM 959 O O . PHE A 1 123 ? 18.354 -1.736 -25.398 1.00 92.81 123 PHE A O 1
ATOM 966 N N . CYS A 1 124 ? 19.091 0.330 -24.914 1.00 90.88 124 CYS A N 1
ATOM 967 C CA . CYS A 1 124 ? 18.575 0.947 -26.136 1.00 90.88 124 CYS A CA 1
ATOM 968 C C . CYS A 1 124 ? 19.224 0.366 -27.402 1.00 90.88 124 CYS A C 1
ATOM 970 O O . CYS A 1 124 ? 18.521 0.120 -28.381 1.00 90.88 124 CYS A O 1
ATOM 972 N N . TYR A 1 125 ? 20.539 0.121 -27.396 1.00 91.81 125 TYR A N 1
ATOM 973 C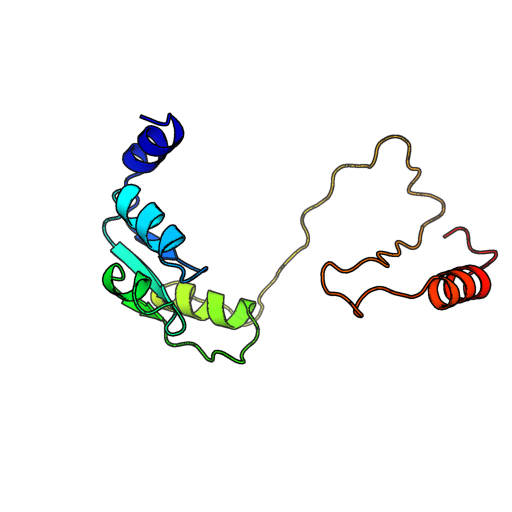 CA . TYR A 1 125 ? 21.238 -0.476 -28.537 1.00 91.81 125 TYR A CA 1
ATOM 974 C C . TYR A 1 125 ? 20.829 -1.928 -28.778 1.00 91.81 125 TYR A C 1
ATOM 976 O O . TYR A 1 125 ? 20.561 -2.296 -29.918 1.00 91.81 125 TYR A O 1
ATOM 984 N N . ALA A 1 126 ? 20.735 -2.737 -27.720 1.00 91.81 126 ALA A N 1
ATOM 985 C CA . ALA A 1 126 ? 20.361 -4.147 -27.811 1.00 91.81 126 ALA A CA 1
ATOM 986 C C . ALA A 1 126 ? 18.943 -4.351 -28.359 1.00 91.81 126 ALA A C 1
ATOM 988 O O . ALA A 1 126 ? 18.650 -5.381 -28.962 1.00 91.81 126 ALA A O 1
ATOM 989 N N . LEU A 1 127 ? 18.066 -3.371 -28.144 1.00 88.81 127 LEU A N 1
ATOM 990 C CA . LEU A 1 127 ? 16.695 -3.406 -28.626 1.00 88.81 127 LEU A CA 1
ATOM 991 C C . LEU A 1 127 ? 16.525 -2.693 -29.968 1.00 88.81 127 LEU A C 1
ATOM 993 O O . LEU A 1 127 ? 15.497 -2.878 -30.601 1.00 88.81 127 LEU A O 1
ATOM 997 N N . ALA A 1 128 ? 17.501 -1.940 -30.475 1.00 85.94 128 ALA A N 1
ATOM 998 C CA . ALA A 1 128 ? 17.405 -1.336 -31.805 1.00 85.94 128 ALA A CA 1
ATOM 999 C C . ALA A 1 128 ? 17.329 -2.413 -32.921 1.00 85.94 128 ALA A C 1
ATOM 1001 O O . ALA A 1 128 ? 17.955 -3.465 -32.803 1.00 85.94 128 ALA A O 1
ATOM 1002 N N . PRO A 1 129 ? 16.585 -2.190 -34.026 1.00 78.44 129 PRO A N 1
ATOM 1003 C CA . PRO A 1 129 ? 15.834 -0.988 -34.393 1.00 78.44 129 PRO A CA 1
ATOM 1004 C C . PRO A 1 129 ? 14.409 -0.982 -33.829 1.00 78.44 129 PRO A C 1
ATOM 1006 O O . PRO A 1 129 ? 13.567 -0.235 -34.323 1.00 78.44 129 PRO A O 1
ATOM 1009 N N . THR A 1 130 ? 14.118 -1.848 -32.859 1.00 67.75 130 THR A N 1
ATOM 1010 C CA . THR A 1 130 ? 12.785 -2.057 -32.311 1.00 67.75 130 THR A CA 1
ATOM 1011 C C . THR A 1 130 ? 12.281 -0.755 -31.692 1.00 67.75 130 THR A C 1
ATOM 1013 O O . THR A 1 130 ? 12.479 -0.472 -30.514 1.00 67.75 130 THR A O 1
ATOM 1016 N N . ARG A 1 131 ? 11.562 0.029 -32.504 1.00 61.81 131 ARG A N 1
ATOM 1017 C CA . ARG A 1 131 ? 10.318 0.646 -32.065 1.00 61.81 131 ARG A CA 1
ATOM 1018 C C . ARG A 1 131 ? 9.370 -0.520 -31.854 1.00 61.81 131 ARG A C 1
ATOM 1020 O O . ARG A 1 131 ? 8.618 -0.920 -32.738 1.00 61.81 131 ARG A O 1
ATOM 1027 N N . LEU A 1 132 ? 9.540 -1.137 -30.695 1.00 48.38 132 LEU A N 1
ATOM 1028 C CA . LEU A 1 132 ? 8.366 -1.488 -29.959 1.00 48.38 132 LEU A CA 1
ATOM 1029 C C . LEU A 1 132 ? 7.662 -0.111 -29.839 1.00 48.38 132 LEU A C 1
ATOM 1031 O O . LEU A 1 132 ? 8.283 0.802 -29.242 1.00 48.38 132 LEU A O 1
#